Protein AF-A0A7S2ENT1-F1 (afdb_monomer_lite)

Secondary structure (DSSP, 8-state):
-TTGGGT-HHHHHHHHHHHHHHHHHTT--HHHHHHHHHHHHHHHHHTT-HHHHHHHHHHHHHHHHHH-GGGTTHHHHS-HHHHHHHHHHHHHTT-HHHHHHHHHHHHHHHHHTT-HHHHHHHHHHHHHHHHHHHHHHHHHHHHTT-

pLDDT: mean 79.35, std 13.38, range [43.56, 96.44]

InterPro domains:
  IPR053159 Hybrid Signal Transduction Histidine Kinase [PTHR43642] (2-137)

Structure (mmCIF, N/CA/C/O backbone):
data_AF-A0A7S2ENT1-F1
#
_entry.id   AF-A0A7S2ENT1-F1
#
loop_
_atom_site.group_PDB
_atom_site.id
_atom_site.type_symbol
_atom_site.label_atom_id
_atom_site.label_alt_id
_atom_site.label_comp_id
_atom_site.label_asym_id
_atom_site.label_entity_id
_atom_site.label_seq_id
_atom_site.pdbx_PDB_ins_code
_atom_site.Cartn_x
_atom_site.Cartn_y
_atom_site.Cartn_z
_atom_site.occupancy
_atom_site.B_iso_or_equiv
_atom_site.auth_seq_id
_atom_site.auth_comp_id
_atom_site.auth_asym_id
_atom_site.auth_atom_id
_atom_site.pdbx_PDB_model_num
ATOM 1 N N . LYS A 1 1 ? -9.213 -1.258 -19.140 1.00 46.78 1 LYS A N 1
ATOM 2 C CA . LYS A 1 1 ? -8.840 -1.940 -20.409 1.00 46.78 1 LYS A CA 1
ATOM 3 C C . LYS A 1 1 ? -7.775 -1.191 -21.223 1.00 46.78 1 LYS A C 1
ATOM 5 O O . LYS A 1 1 ? -7.104 -1.841 -22.011 1.00 46.78 1 LYS A O 1
ATOM 10 N N . VAL A 1 2 ? -7.558 0.114 -21.016 1.00 43.56 2 VAL A N 1
ATOM 11 C CA . VAL A 1 2 ? -6.476 0.878 -21.668 1.00 43.56 2 VAL A CA 1
ATOM 12 C C . VAL A 1 2 ? -5.124 0.436 -21.074 1.00 43.56 2 VAL A C 1
ATOM 14 O O . VAL A 1 2 ? -4.887 0.667 -19.895 1.00 43.56 2 VAL A O 1
ATOM 17 N N . GLY A 1 3 ? -4.307 -0.305 -21.831 1.00 51.12 3 GLY A N 1
ATOM 18 C CA . GLY A 1 3 ? -2.983 -0.814 -21.418 1.00 51.12 3 GLY A CA 1
ATOM 19 C C . GLY A 1 3 ? -2.762 -2.314 -21.673 1.00 51.12 3 GLY A C 1
ATOM 20 O O . GLY A 1 3 ? -1.714 -2.708 -22.173 1.00 51.12 3 GLY A O 1
ATOM 21 N N . MET A 1 4 ? -3.781 -3.155 -21.450 1.00 53.91 4 MET A N 1
ATOM 22 C CA . MET A 1 4 ? -3.702 -4.598 -21.760 1.00 53.91 4 MET A CA 1
ATOM 23 C C . MET A 1 4 ? -3.703 -4.884 -23.267 1.00 53.91 4 MET A C 1
ATOM 25 O O . MET A 1 4 ? -3.127 -5.865 -23.717 1.00 53.91 4 MET A O 1
ATOM 29 N N . GLN A 1 5 ? -4.347 -4.022 -24.055 1.00 55.47 5 GLN A N 1
ATOM 30 C CA . GLN A 1 5 ? -4.505 -4.200 -25.502 1.00 55.47 5 GLN A CA 1
ATOM 31 C C . GLN A 1 5 ? -3.252 -3.813 -26.307 1.00 55.47 5 GLN A C 1
ATOM 33 O O . GLN A 1 5 ? -3.167 -4.143 -27.483 1.00 55.47 5 GLN A O 1
ATOM 38 N N . THR A 1 6 ? -2.283 -3.132 -25.687 1.00 59.12 6 THR A N 1
ATOM 39 C CA . THR A 1 6 ? -1.059 -2.632 -26.341 1.00 59.12 6 THR A CA 1
ATOM 40 C C . THR A 1 6 ? 0.212 -3.327 -25.841 1.00 59.12 6 THR A C 1
ATOM 42 O O . THR A 1 6 ? 1.307 -2.847 -26.104 1.00 59.12 6 THR A O 1
ATOM 45 N N . GLY A 1 7 ? 0.086 -4.420 -25.074 1.00 64.94 7 GLY A N 1
ATOM 46 C CA . GLY A 1 7 ? 1.224 -5.138 -24.479 1.00 64.94 7 GLY A CA 1
ATOM 47 C C . GLY A 1 7 ? 1.871 -4.446 -23.269 1.00 64.94 7 GLY A C 1
ATOM 48 O O . GLY A 1 7 ? 2.803 -4.987 -22.687 1.00 64.94 7 GLY A O 1
ATOM 49 N N . GLY A 1 8 ? 1.362 -3.285 -22.840 1.00 82.25 8 GLY A N 1
ATOM 50 C CA . GLY A 1 8 ? 1.872 -2.514 -21.698 1.00 82.25 8 GLY A CA 1
ATOM 51 C C . GLY A 1 8 ? 1.314 -2.986 -20.355 1.00 82.25 8 GLY A C 1
ATOM 52 O O . GLY A 1 8 ? 0.780 -2.177 -19.593 1.00 82.25 8 GLY A O 1
ATOM 53 N N . ILE A 1 9 ? 1.378 -4.292 -20.088 1.00 84.75 9 ILE A N 1
ATOM 54 C CA . ILE A 1 9 ? 0.766 -4.918 -18.906 1.00 84.75 9 ILE A CA 1
ATOM 55 C C . ILE A 1 9 ? 1.358 -4.354 -17.605 1.00 84.75 9 ILE A C 1
ATOM 57 O O . ILE A 1 9 ? 0.601 -4.070 -16.677 1.00 84.75 9 ILE A O 1
ATOM 61 N N . ASP A 1 10 ? 2.667 -4.104 -17.567 1.00 83.06 10 ASP A N 1
ATOM 62 C CA . ASP A 1 10 ? 3.365 -3.580 -16.386 1.00 83.06 10 ASP A CA 1
ATOM 63 C C . ASP A 1 10 ? 2.824 -2.199 -15.977 1.00 83.06 10 ASP A C 1
ATOM 65 O O . ASP A 1 10 ? 2.413 -1.975 -14.836 1.00 83.06 10 ASP A O 1
ATOM 69 N N . ILE A 1 11 ? 2.735 -1.281 -16.947 1.00 85.56 11 ILE A N 1
ATOM 70 C CA . ILE A 1 11 ? 2.190 0.069 -16.745 1.00 85.56 11 ILE A CA 1
ATOM 71 C C . ILE A 1 11 ? 0.703 -0.009 -16.388 1.00 85.56 11 ILE A C 1
ATOM 73 O O . ILE A 1 11 ? 0.228 0.721 -15.516 1.00 85.56 11 ILE A O 1
ATOM 77 N N . ALA A 1 12 ? -0.045 -0.912 -17.029 1.00 89.38 12 ALA A N 1
ATOM 78 C CA . ALA A 1 12 ? -1.455 -1.108 -16.726 1.00 89.38 12 ALA A CA 1
ATOM 79 C C . ALA A 1 12 ? -1.661 -1.541 -15.267 1.00 89.38 12 ALA A C 1
ATOM 81 O O . ALA A 1 12 ? -2.501 -0.957 -14.582 1.00 89.38 12 ALA A O 1
ATOM 82 N N . MET A 1 13 ? -0.888 -2.512 -14.770 1.00 91.25 13 MET A N 1
ATOM 83 C CA . MET A 1 13 ? -0.999 -2.972 -13.383 1.00 91.25 13 MET A CA 1
ATOM 84 C C . MET A 1 13 ? -0.516 -1.932 -12.373 1.00 91.25 13 MET A C 1
ATOM 86 O O . MET A 1 13 ? -1.110 -1.816 -11.299 1.00 91.25 13 MET A O 1
ATOM 90 N N . LEU A 1 14 ? 0.483 -1.116 -12.715 1.00 88.12 14 LEU A N 1
ATOM 91 C CA . LEU A 1 14 ? 0.867 0.017 -11.873 1.00 88.12 14 LEU A CA 1
ATOM 92 C C . LEU A 1 14 ? -0.265 1.052 -11.765 1.00 88.12 14 LEU A C 1
ATOM 94 O O . LEU A 1 14 ? -0.583 1.511 -10.669 1.00 88.12 14 LEU A O 1
ATOM 98 N N . ASN A 1 15 ? -0.933 1.369 -12.876 1.00 90.44 15 ASN A N 1
ATOM 99 C CA . ASN A 1 15 ? -2.090 2.268 -12.872 1.00 90.44 15 ASN A CA 1
ATOM 100 C C . ASN A 1 15 ? -3.267 1.699 -12.072 1.00 90.44 15 ASN A C 1
ATOM 102 O O . ASN A 1 15 ? -3.958 2.448 -11.383 1.00 90.44 15 ASN A O 1
ATOM 106 N N . VAL A 1 16 ? -3.481 0.380 -12.117 1.00 93.62 16 VAL A N 1
ATOM 107 C CA . VAL A 1 16 ? -4.468 -0.283 -11.254 1.00 93.62 16 VAL A CA 1
ATOM 108 C C . VAL A 1 16 ? -4.111 -0.102 -9.780 1.00 93.62 16 VAL A C 1
ATOM 110 O O . VAL A 1 16 ? -4.983 0.253 -8.989 1.00 93.62 16 VAL A O 1
ATOM 113 N N . TYR A 1 17 ? -2.845 -0.287 -9.399 1.00 92.00 17 TYR A N 1
ATOM 114 C CA . TYR A 1 17 ? -2.405 -0.007 -8.033 1.00 92.00 17 TYR A CA 1
ATOM 115 C C . TYR A 1 17 ? -2.699 1.448 -7.626 1.00 92.00 17 TYR A C 1
ATOM 117 O O . TYR A 1 17 ? -3.311 1.669 -6.582 1.00 92.00 17 TYR A O 1
ATOM 125 N N . LEU A 1 18 ? -2.338 2.431 -8.458 1.00 91.25 18 LEU A N 1
ATOM 126 C CA . LEU A 1 18 ? -2.593 3.851 -8.175 1.00 91.25 18 LEU A CA 1
ATOM 127 C C . LEU A 1 18 ? -4.089 4.146 -8.018 1.00 91.25 18 LEU A C 1
ATOM 129 O O . LEU A 1 18 ? -4.492 4.876 -7.114 1.00 91.25 18 LEU A O 1
ATOM 133 N N . TYR A 1 19 ? -4.925 3.542 -8.861 1.00 94.81 19 TYR A N 1
ATOM 134 C CA . TYR A 1 19 ? -6.377 3.631 -8.748 1.00 94.81 19 TYR A CA 1
ATOM 135 C C . TYR A 1 19 ? -6.891 3.092 -7.404 1.00 94.81 19 TYR A C 1
ATOM 137 O O . TYR A 1 19 ? -7.705 3.749 -6.751 1.00 94.81 19 TYR A O 1
ATOM 145 N N . LEU A 1 20 ? -6.406 1.928 -6.966 1.00 94.81 20 LEU A N 1
ATOM 146 C CA . LEU A 1 20 ? -6.802 1.309 -5.697 1.00 94.81 20 LEU A CA 1
ATOM 147 C C . LEU A 1 20 ? -6.329 2.132 -4.491 1.00 94.81 20 LEU A C 1
ATOM 149 O O . LEU A 1 20 ? -7.105 2.367 -3.565 1.00 94.81 20 LEU A O 1
ATOM 153 N N . ALA A 1 21 ? -5.087 2.617 -4.534 1.00 92.50 21 ALA A N 1
ATOM 154 C CA . ALA A 1 21 ? -4.500 3.510 -3.540 1.00 92.50 21 ALA A CA 1
ATOM 155 C C . ALA A 1 21 ? -5.322 4.795 -3.375 1.00 92.50 21 ALA A C 1
ATOM 157 O O . ALA A 1 21 ? -5.732 5.127 -2.263 1.00 92.50 21 ALA A O 1
ATOM 158 N N . ASN A 1 22 ? -5.633 5.472 -4.482 1.00 93.19 22 ASN A N 1
ATOM 159 C CA . ASN A 1 22 ? -6.422 6.701 -4.464 1.00 93.19 22 ASN A CA 1
ATOM 160 C C . ASN A 1 22 ? -7.879 6.450 -4.060 1.00 93.19 22 ASN A C 1
ATOM 162 O O . ASN A 1 22 ? -8.483 7.265 -3.368 1.00 93.19 22 ASN A O 1
ATOM 166 N N . SER A 1 23 ? -8.458 5.314 -4.454 1.00 95.50 23 SER A N 1
ATOM 167 C CA . SER A 1 23 ? -9.811 4.929 -4.032 1.00 95.50 23 SER A CA 1
ATOM 168 C C . SER A 1 23 ? -9.895 4.733 -2.519 1.00 95.50 23 SER A C 1
ATOM 170 O O . SER A 1 23 ? -10.882 5.122 -1.900 1.00 95.50 23 SER A O 1
ATOM 172 N N . PHE A 1 24 ? -8.854 4.156 -1.917 1.00 94.50 24 PHE A N 1
ATOM 173 C CA . PHE A 1 24 ? -8.772 4.008 -0.471 1.00 94.50 24 PHE A CA 1
ATOM 174 C C . PHE A 1 24 ? -8.652 5.368 0.231 1.00 94.50 24 PHE A C 1
ATOM 176 O O . PHE A 1 24 ? -9.461 5.680 1.101 1.00 94.50 24 PHE A O 1
ATOM 183 N N . THR A 1 25 ? -7.691 6.205 -0.172 1.00 91.44 25 THR A N 1
ATOM 184 C CA . THR A 1 25 ? -7.428 7.494 0.495 1.00 91.44 25 THR A CA 1
ATOM 185 C C . THR A 1 25 ? -8.517 8.543 0.266 1.00 91.44 25 THR A C 1
ATOM 187 O O 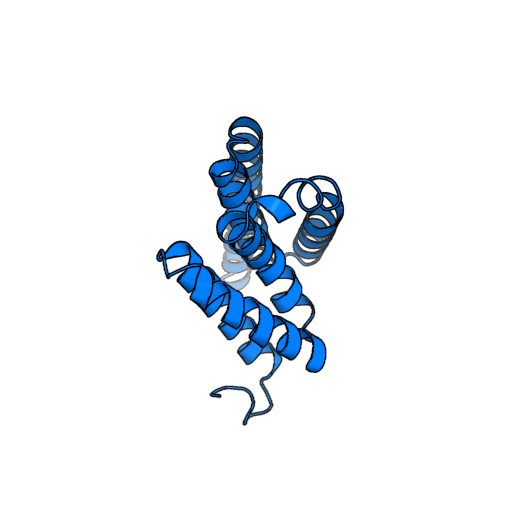. THR A 1 25 ? -8.686 9.428 1.097 1.00 91.44 25 THR A O 1
ATOM 190 N N . SER A 1 26 ? -9.299 8.432 -0.811 1.00 93.88 26 SER A N 1
ATOM 191 C CA . SER A 1 26 ? -10.475 9.284 -1.064 1.00 93.88 26 SER A CA 1
ATOM 192 C C . SER A 1 26 ? -11.737 8.865 -0.297 1.00 93.88 26 SER A C 1
ATOM 194 O O . SER A 1 26 ? -12.767 9.524 -0.419 1.00 93.88 26 SER A O 1
ATOM 196 N N . GLY A 1 27 ? -11.682 7.794 0.505 1.00 92.12 27 GLY A N 1
ATOM 197 C CA . GLY A 1 27 ? -12.797 7.382 1.361 1.00 92.12 27 GLY A CA 1
ATOM 198 C C . GLY A 1 27 ? -13.900 6.609 0.634 1.00 92.12 27 GLY A C 1
ATOM 199 O O . GLY A 1 27 ? -15.065 6.657 1.036 1.00 92.12 27 GLY A O 1
ATOM 200 N N . ARG A 1 28 ? -13.569 5.883 -0.442 1.00 95.69 28 ARG A N 1
ATOM 201 C CA . ARG A 1 28 ? -14.545 5.023 -1.122 1.00 95.69 28 ARG A CA 1
ATOM 202 C C . ARG A 1 28 ? -15.073 3.929 -0.185 1.00 95.69 28 ARG A C 1
ATOM 204 O O . ARG A 1 28 ? -14.386 3.457 0.72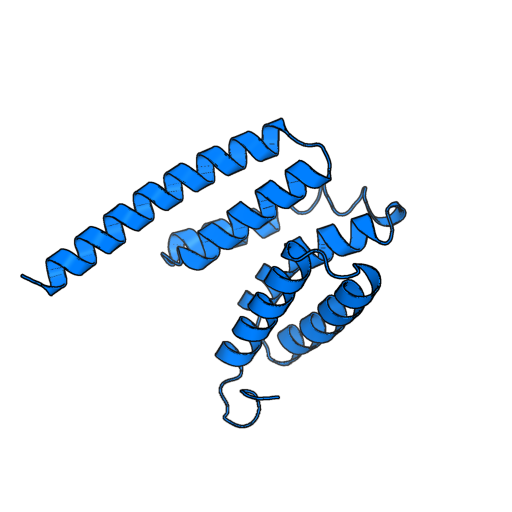0 1.00 95.69 28 ARG A O 1
ATOM 211 N N . ARG A 1 29 ? -16.300 3.467 -0.446 1.00 96.44 29 ARG A N 1
ATOM 212 C CA . ARG A 1 29 ? -16.943 2.363 0.282 1.00 96.44 29 ARG A CA 1
ATOM 213 C C . ARG A 1 29 ? -16.057 1.114 0.313 1.00 96.44 29 ARG A C 1
ATOM 215 O O . ARG A 1 29 ? -15.814 0.480 -0.714 1.00 96.44 29 ARG A O 1
ATOM 222 N N . LEU A 1 30 ? -15.645 0.720 1.518 1.00 94.69 30 LEU A N 1
ATOM 223 C CA . LEU A 1 30 ? -14.670 -0.354 1.734 1.00 94.69 30 LEU A CA 1
ATOM 224 C C . LEU A 1 30 ? -15.138 -1.720 1.211 1.00 94.69 30 LEU A C 1
ATOM 226 O O . LEU A 1 30 ? -14.331 -2.483 0.691 1.00 94.69 30 LEU A O 1
ATOM 230 N N . VAL A 1 31 ? -16.438 -2.023 1.286 1.00 94.69 31 VAL A N 1
ATOM 231 C CA . VAL A 1 31 ? -17.000 -3.298 0.796 1.00 94.69 31 VAL A CA 1
ATOM 232 C C . VAL A 1 31 ? -16.846 -3.445 -0.722 1.00 94.69 31 VAL A C 1
ATOM 234 O O . VAL A 1 31 ? -16.563 -4.536 -1.213 1.00 94.69 31 VAL A O 1
ATOM 237 N N . GLU A 1 32 ? -17.024 -2.358 -1.473 1.00 95.88 32 GLU A N 1
ATOM 238 C CA . GLU A 1 32 ? -16.835 -2.345 -2.928 1.00 95.88 32 GLU A CA 1
ATOM 239 C C . GLU A 1 32 ? -15.348 -2.414 -3.270 1.00 95.88 32 GLU A C 1
ATOM 241 O O . GLU A 1 32 ? -14.932 -3.242 -4.081 1.00 95.88 32 GLU A O 1
ATOM 246 N N . LEU A 1 33 ? -14.541 -1.604 -2.579 1.00 95.94 33 LEU A N 1
ATOM 247 C CA . LEU A 1 33 ? -13.096 -1.566 -2.763 1.00 95.94 33 LEU A CA 1
ATOM 248 C C . LEU A 1 33 ? -12.440 -2.926 -2.477 1.00 95.94 33 LEU A C 1
ATOM 250 O O . LEU A 1 33 ? -11.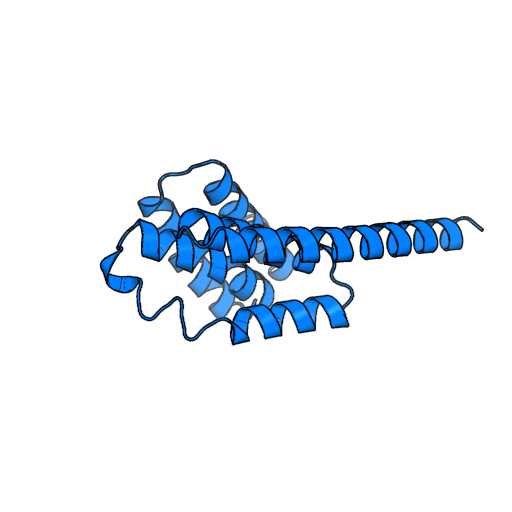540 -3.331 -3.207 1.00 95.94 33 LEU A O 1
ATOM 254 N N . ARG A 1 34 ? -12.921 -3.674 -1.475 1.00 94.19 34 ARG A N 1
ATOM 255 C CA . ARG A 1 34 ? -12.458 -5.039 -1.180 1.00 94.19 34 ARG A CA 1
ATOM 256 C C . ARG A 1 34 ? -12.617 -5.969 -2.384 1.00 94.19 34 ARG A C 1
ATOM 258 O O . ARG A 1 34 ? -11.669 -6.651 -2.756 1.00 94.19 34 ARG A O 1
ATOM 265 N N . LYS A 1 35 ? -13.794 -5.965 -3.021 1.00 94.75 35 LYS A N 1
ATOM 266 C CA . LYS A 1 35 ? -14.068 -6.814 -4.194 1.00 94.75 35 LYS A CA 1
ATOM 267 C C . LYS A 1 35 ? -13.117 -6.499 -5.347 1.00 94.75 35 LYS A C 1
ATOM 269 O O . LYS A 1 35 ? -12.640 -7.407 -6.024 1.00 94.75 35 LYS A O 1
ATOM 274 N N . GLU A 1 36 ? -12.829 -5.220 -5.562 1.00 96.00 36 GLU A N 1
ATOM 275 C CA . GLU A 1 36 ? -11.892 -4.791 -6.599 1.00 96.00 36 GLU A CA 1
ATOM 276 C C . GLU A 1 36 ? -10.446 -5.145 -6.260 1.00 96.00 36 GLU A C 1
ATOM 278 O O . GLU A 1 36 ? -9.741 -5.657 -7.127 1.00 96.00 36 GLU A O 1
ATOM 283 N N . LEU A 1 37 ? -10.020 -4.947 -5.009 1.00 94.25 37 LEU A N 1
ATOM 284 C CA . LEU A 1 37 ? -8.705 -5.371 -4.525 1.00 94.25 37 LEU A CA 1
ATOM 285 C C . LEU A 1 37 ? -8.488 -6.865 -4.759 1.00 94.25 37 LEU A C 1
ATOM 287 O O . LEU A 1 37 ? -7.412 -7.247 -5.216 1.00 94.25 37 LEU A O 1
ATOM 291 N N . ASP A 1 38 ? -9.486 -7.701 -4.478 1.00 93.06 38 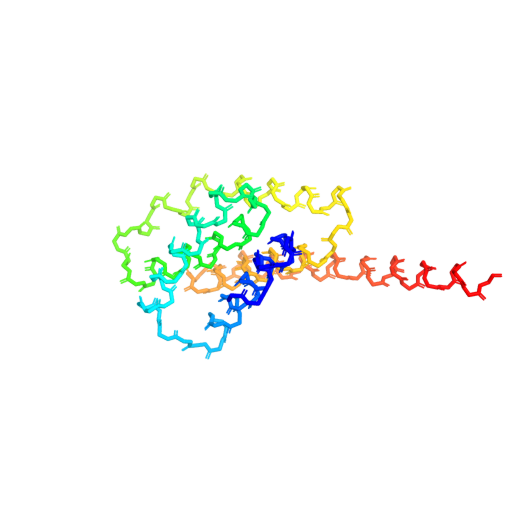ASP A N 1
ATOM 292 C CA . ASP A 1 38 ? -9.408 -9.148 -4.688 1.00 93.06 38 ASP A CA 1
ATOM 293 C C . ASP A 1 38 ? -9.358 -9.502 -6.182 1.00 93.06 38 ASP A C 1
ATOM 295 O O . ASP A 1 38 ? -8.525 -10.303 -6.609 1.00 93.06 38 ASP A O 1
ATOM 299 N N . SER A 1 39 ? -10.215 -8.875 -6.993 1.00 94.94 39 SER A N 1
ATOM 300 C CA . SER A 1 39 ? -10.269 -9.092 -8.444 1.00 94.94 39 SER A CA 1
ATOM 301 C C . SER A 1 39 ? -8.968 -8.688 -9.142 1.00 94.94 39 SER A C 1
ATOM 303 O O . SER A 1 39 ? -8.396 -9.470 -9.902 1.00 94.94 39 SER A O 1
ATOM 305 N N . PHE A 1 40 ? -8.472 -7.478 -8.881 1.00 95.44 40 PHE A N 1
ATOM 306 C CA . PHE A 1 40 ? -7.228 -6.997 -9.476 1.00 95.44 40 PHE A CA 1
ATOM 307 C C . PHE A 1 40 ? -6.002 -7.713 -8.917 1.00 95.44 40 PHE A C 1
ATOM 309 O O . PHE A 1 40 ? -5.057 -7.945 -9.661 1.00 95.44 40 PHE A O 1
ATOM 316 N N . GLY A 1 41 ? -6.032 -8.138 -7.652 1.00 92.38 41 GLY A N 1
ATOM 317 C CA . GLY A 1 41 ? -4.995 -8.993 -7.079 1.00 92.38 41 GLY A CA 1
ATOM 318 C C . GLY A 1 41 ? -4.783 -10.280 -7.855 1.00 92.38 41 GLY A C 1
ATOM 319 O O . GLY A 1 41 ? -3.651 -10.618 -8.190 1.00 92.38 41 GLY A O 1
ATOM 320 N N . LYS A 1 42 ? -5.880 -10.977 -8.171 1.00 92.75 42 LYS A N 1
ATOM 321 C CA . LYS A 1 42 ? -5.837 -12.196 -8.987 1.00 92.75 42 LYS A CA 1
ATOM 322 C C . LYS A 1 42 ? -5.239 -11.920 -10.363 1.00 92.75 42 LYS A C 1
ATOM 324 O O . LYS A 1 42 ? -4.295 -12.599 -10.744 1.00 92.75 42 LYS A O 1
ATOM 329 N N . GLN A 1 43 ? -5.695 -10.863 -11.037 1.00 92.56 43 GLN A N 1
ATOM 330 C CA . GLN A 1 43 ? -5.152 -10.465 -12.341 1.00 92.56 43 GLN A CA 1
ATOM 331 C C . GLN A 1 43 ? -3.653 -10.147 -12.274 1.00 92.56 43 GLN A C 1
ATOM 333 O O . GLN A 1 43 ? -2.893 -10.580 -13.133 1.00 92.56 43 GLN A O 1
ATOM 338 N N . MET A 1 44 ? -3.195 -9.421 -11.250 1.00 93.25 44 MET A N 1
ATOM 339 C CA . MET A 1 44 ? -1.770 -9.118 -11.100 1.00 93.25 44 MET A CA 1
ATOM 340 C C . MET A 1 44 ? -0.935 -10.392 -10.930 1.00 93.25 44 MET A C 1
ATOM 342 O O . MET A 1 44 ? 0.146 -10.476 -11.500 1.00 93.25 44 MET A O 1
ATOM 346 N N . VAL A 1 45 ? -1.428 -11.397 -10.199 1.00 91.25 45 VAL A N 1
ATOM 347 C CA . VAL A 1 45 ? -0.755 -12.703 -10.090 1.00 91.25 45 VAL A CA 1
ATOM 348 C C . VAL A 1 45 ? -0.774 -13.452 -11.425 1.00 91.25 45 VAL A C 1
ATOM 350 O O . VAL A 1 45 ? 0.271 -13.925 -11.863 1.00 91.25 45 VAL A O 1
ATOM 353 N N . GLU A 1 46 ? -1.925 -13.515 -12.099 1.00 93.06 46 GLU A N 1
ATOM 354 C CA . GLU A 1 46 ? -2.090 -14.173 -13.406 1.00 93.06 46 GLU A CA 1
ATOM 355 C C . GLU A 1 46 ? -1.151 -13.596 -14.476 1.00 93.06 46 GLU A C 1
ATOM 357 O O . GLU A 1 46 ? -0.608 -14.336 -15.292 1.00 93.06 46 GLU A O 1
ATOM 362 N N . TYR A 1 47 ? -0.906 -12.284 -14.443 1.00 91.25 47 TYR A N 1
ATOM 363 C CA . TYR A 1 47 ? 0.002 -11.598 -15.363 1.00 91.25 47 TYR A CA 1
ATOM 364 C C . TYR A 1 47 ? 1.459 -11.516 -14.876 1.00 91.25 47 TYR A C 1
ATOM 366 O O . TYR A 1 47 ? 2.264 -10.810 -15.488 1.00 91.25 47 TYR A O 1
ATOM 374 N N . ASN A 1 48 ? 1.815 -12.210 -13.789 1.00 90.44 48 ASN A N 1
ATOM 375 C CA . ASN A 1 48 ? 3.150 -12.194 -13.178 1.00 90.44 48 ASN A CA 1
ATOM 376 C C . ASN A 1 48 ? 3.632 -10.791 -12.728 1.00 90.44 48 ASN A C 1
ATOM 378 O O . ASN A 1 48 ? 4.823 -10.487 -12.690 1.00 90.44 48 ASN A O 1
ATOM 382 N N . GLN A 1 49 ? 2.699 -9.917 -12.355 1.00 89.62 49 GLN A N 1
ATOM 383 C CA . GLN A 1 49 ? 2.932 -8.534 -11.933 1.00 89.62 49 GLN A CA 1
ATOM 384 C C . GLN A 1 49 ? 3.060 -8.442 -10.410 1.00 89.62 49 GLN A C 1
ATOM 386 O O . GLN A 1 49 ? 2.212 -7.900 -9.696 1.00 89.62 49 GLN A O 1
ATOM 391 N N . MET A 1 50 ? 4.155 -9.002 -9.894 1.00 85.50 50 MET A N 1
ATOM 392 C CA . MET A 1 50 ? 4.344 -9.199 -8.453 1.00 85.50 50 MET A CA 1
ATOM 393 C C . MET A 1 50 ? 4.568 -7.904 -7.673 1.00 85.50 50 MET A C 1
ATOM 395 O O . MET A 1 50 ? 4.128 -7.799 -6.531 1.00 85.50 50 MET A O 1
ATOM 399 N N . ILE A 1 51 ? 5.222 -6.914 -8.276 1.00 83.00 51 ILE A N 1
ATOM 400 C CA . ILE A 1 51 ? 5.477 -5.613 -7.651 1.00 83.00 51 ILE A CA 1
ATOM 401 C C . ILE A 1 51 ? 4.169 -4.871 -7.321 1.00 83.00 51 ILE A C 1
ATOM 403 O O . ILE A 1 51 ? 3.928 -4.612 -6.138 1.00 83.00 51 ILE A O 1
ATOM 407 N N . PRO A 1 52 ? 3.295 -4.545 -8.297 1.00 87.31 52 PRO A N 1
ATOM 408 C CA . PRO A 1 52 ? 2.049 -3.846 -7.994 1.00 87.31 52 PRO A CA 1
ATOM 409 C C . PRO A 1 52 ? 1.139 -4.688 -7.093 1.00 87.31 52 PRO A C 1
ATOM 411 O O . PRO A 1 52 ? 0.517 -4.134 -6.189 1.00 87.31 52 PRO A O 1
ATOM 414 N N . ASN A 1 53 ? 1.135 -6.022 -7.236 1.00 88.00 53 ASN A N 1
ATOM 415 C CA . ASN A 1 53 ? 0.392 -6.893 -6.322 1.00 88.00 53 ASN A CA 1
ATOM 416 C C . ASN A 1 53 ? 0.849 -6.703 -4.872 1.00 88.00 53 ASN A C 1
ATOM 418 O O . ASN A 1 53 ? 0.028 -6.445 -3.993 1.00 88.00 53 ASN A O 1
ATOM 422 N N . LYS A 1 54 ? 2.162 -6.759 -4.630 1.00 83.06 54 LYS A N 1
ATOM 423 C CA . LYS A 1 54 ? 2.751 -6.563 -3.305 1.00 83.06 54 LYS A CA 1
ATOM 424 C C . LYS A 1 54 ? 2.415 -5.189 -2.712 1.00 83.06 54 LYS A C 1
ATOM 426 O O . LYS A 1 54 ? 2.063 -5.115 -1.539 1.00 83.06 54 LYS A O 1
ATOM 431 N N . LEU A 1 55 ? 2.440 -4.124 -3.517 1.00 84.25 55 LEU A N 1
ATOM 432 C CA . LEU A 1 55 ? 2.058 -2.780 -3.066 1.00 84.25 55 LEU A CA 1
ATOM 433 C C . LEU A 1 55 ? 0.579 -2.695 -2.642 1.00 84.25 55 LEU A C 1
ATOM 435 O O . LEU A 1 55 ? 0.253 -2.001 -1.680 1.00 84.25 55 LEU A O 1
ATOM 439 N N . THR A 1 56 ? -0.323 -3.434 -3.300 1.00 88.50 56 THR A N 1
ATOM 440 C CA . THR A 1 56 ? -1.747 -3.463 -2.908 1.00 88.50 56 THR A CA 1
ATOM 441 C C . THR A 1 56 ? -2.022 -4.214 -1.603 1.00 88.50 56 THR A C 1
ATOM 443 O O . THR A 1 56 ? -3.100 -4.038 -1.033 1.00 88.50 56 THR A O 1
ATOM 446 N N . LEU A 1 57 ? -1.088 -5.037 -1.104 1.00 83.44 57 LEU A N 1
ATOM 447 C CA . LEU A 1 57 ? -1.328 -5.900 0.061 1.00 83.44 57 LEU A CA 1
ATOM 448 C C . LEU A 1 57 ? -1.667 -5.107 1.323 1.00 83.44 57 LEU A C 1
ATOM 450 O O . LEU A 1 57 ? -2.581 -5.498 2.046 1.00 83.44 57 LEU A O 1
ATOM 454 N N . VAL A 1 58 ? -0.992 -3.976 1.552 1.00 80.56 58 VAL A N 1
ATOM 455 C CA . VAL A 1 58 ? -1.242 -3.119 2.725 1.00 80.56 58 VAL A CA 1
ATOM 456 C C . VAL A 1 58 ? -2.676 -2.595 2.702 1.00 80.56 58 VAL A C 1
ATOM 458 O O . VAL A 1 58 ? -3.414 -2.726 3.676 1.00 80.56 58 VAL A O 1
ATOM 461 N N . ILE A 1 59 ? -3.115 -2.092 1.545 1.00 89.31 59 ILE A N 1
ATOM 462 C CA . ILE A 1 59 ? -4.479 -1.591 1.353 1.00 89.31 59 ILE A CA 1
ATOM 463 C C . ILE A 1 59 ? -5.484 -2.737 1.515 1.00 89.31 59 ILE A C 1
ATOM 465 O O . ILE A 1 59 ? -6.470 -2.591 2.233 1.00 89.31 59 ILE A O 1
ATOM 469 N N . ARG A 1 60 ? -5.228 -3.903 0.900 1.00 88.12 60 ARG A N 1
ATOM 470 C CA . ARG A 1 60 ? -6.102 -5.081 1.015 1.00 88.12 60 ARG A CA 1
ATOM 471 C C . ARG A 1 60 ? -6.270 -5.526 2.461 1.00 88.12 60 ARG A C 1
ATOM 473 O O . ARG A 1 60 ? -7.393 -5.839 2.853 1.00 88.12 60 ARG A O 1
ATOM 480 N N . ARG A 1 61 ? -5.198 -5.524 3.250 1.00 82.25 61 ARG A N 1
ATOM 481 C CA . ARG A 1 61 ? -5.220 -5.893 4.669 1.00 82.25 61 ARG A CA 1
ATOM 482 C C . ARG A 1 61 ? -6.047 -4.910 5.487 1.00 82.25 61 ARG A C 1
ATOM 484 O O . ARG A 1 61 ? -6.987 -5.334 6.154 1.00 82.25 61 ARG A O 1
ATOM 491 N N . VAL A 1 62 ? -5.763 -3.612 5.370 1.00 86.50 62 VAL A N 1
ATOM 492 C CA . VAL A 1 62 ? -6.516 -2.566 6.079 1.00 86.50 62 VAL A CA 1
ATOM 493 C C . VAL A 1 62 ? -8.002 -2.650 5.732 1.00 86.50 62 VAL A C 1
ATOM 495 O O . VAL A 1 62 ? -8.844 -2.735 6.622 1.00 86.50 62 VAL A O 1
ATOM 498 N N . VAL A 1 63 ? -8.330 -2.713 4.440 1.00 91.31 63 VAL A N 1
ATOM 499 C CA . VAL A 1 63 ? -9.715 -2.826 3.966 1.00 91.31 63 VAL A CA 1
ATOM 500 C C . VAL A 1 63 ? -10.379 -4.104 4.483 1.00 91.31 63 VAL A C 1
ATOM 502 O O . VAL A 1 63 ? -11.521 -4.048 4.932 1.00 91.31 63 VAL A O 1
ATOM 505 N N . SER A 1 64 ? -9.692 -5.248 4.458 1.00 87.38 64 SER A N 1
ATOM 506 C CA . SER A 1 64 ? -10.256 -6.522 4.932 1.00 87.38 64 SER A CA 1
ATOM 507 C C . SER A 1 64 ? -10.557 -6.485 6.427 1.00 87.38 64 SER A C 1
ATOM 509 O O . SER A 1 64 ? -11.667 -6.834 6.820 1.00 87.38 64 SER A O 1
ATOM 511 N N . ASN A 1 65 ? -9.621 -5.982 7.232 1.00 84.38 65 ASN A N 1
ATOM 512 C CA . ASN A 1 65 ? -9.781 -5.850 8.680 1.00 84.38 65 ASN A CA 1
ATOM 513 C C . ASN A 1 65 ? -10.904 -4.872 9.052 1.00 84.38 65 ASN A C 1
ATOM 515 O O . ASN A 1 65 ? -11.658 -5.128 9.986 1.00 84.38 65 ASN A O 1
ATOM 519 N N . LEU A 1 66 ? -11.055 -3.768 8.314 1.00 87.38 66 LEU A N 1
ATOM 520 C CA . LEU A 1 66 ? -12.135 -2.805 8.547 1.00 87.38 66 LEU A CA 1
ATOM 521 C C . LEU A 1 66 ? -13.509 -3.332 8.104 1.00 87.38 66 LEU A C 1
ATOM 523 O O . LEU A 1 66 ? -14.519 -3.006 8.721 1.00 87.38 66 LEU A O 1
ATOM 527 N N . VAL A 1 67 ? -13.566 -4.140 7.040 1.00 90.31 67 VAL A N 1
ATOM 528 C CA . VAL A 1 67 ? -14.817 -4.749 6.554 1.00 90.31 67 VAL A CA 1
ATOM 529 C C . VAL A 1 67 ? -15.242 -5.936 7.422 1.00 90.31 67 VAL A C 1
ATOM 531 O O . VAL A 1 67 ? -16.437 -6.132 7.635 1.00 90.31 67 VAL A O 1
ATOM 534 N N . ASN A 1 68 ? -14.291 -6.737 7.907 1.00 83.75 68 ASN A N 1
ATOM 535 C CA . ASN A 1 68 ? -14.544 -7.884 8.774 1.00 83.75 68 ASN A CA 1
ATOM 536 C C . ASN A 1 68 ? -13.504 -7.964 9.910 1.00 83.75 68 ASN A C 1
ATOM 538 O O . ASN A 1 68 ? -12.494 -8.657 9.779 1.00 83.75 68 ASN A O 1
ATOM 542 N N . PRO A 1 69 ? -13.767 -7.322 11.060 1.00 73.31 69 PRO A N 1
ATOM 543 C CA . PRO A 1 69 ? -12.821 -7.273 12.178 1.00 73.31 69 PRO A CA 1
ATOM 544 C C . PRO A 1 69 ? -12.481 -8.635 12.796 1.00 73.31 69 PRO A C 1
ATOM 546 O O . PRO A 1 69 ? -11.487 -8.754 13.502 1.00 73.31 69 PRO A O 1
ATOM 549 N N . LYS A 1 70 ? -13.274 -9.687 12.546 1.00 65.38 70 LYS A N 1
ATOM 550 C CA . LYS A 1 70 ? -13.000 -11.032 13.083 1.00 65.38 70 LYS A CA 1
ATOM 551 C C . LYS A 1 70 ? -11.761 -11.694 12.465 1.00 65.38 70 LYS A C 1
ATOM 553 O O . LYS A 1 70 ? -11.226 -12.616 13.070 1.00 65.38 70 LYS A O 1
ATOM 558 N N . ASP A 1 71 ? -11.284 -11.192 11.326 1.00 58.59 71 ASP A N 1
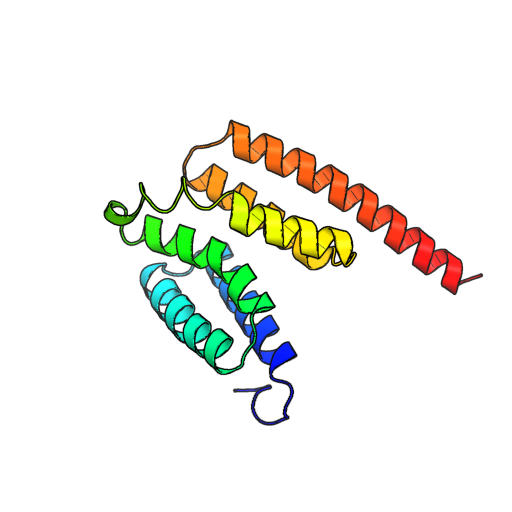ATOM 559 C CA . ASP A 1 71 ? -10.062 -11.662 10.661 1.00 58.59 71 ASP A CA 1
ATOM 560 C C . ASP A 1 71 ? -8.785 -10.966 11.217 1.00 58.59 71 ASP A C 1
ATOM 562 O O . ASP A 1 71 ? -7.675 -11.254 10.771 1.00 58.59 71 ASP A O 1
ATOM 566 N N . SER A 1 72 ? -8.910 -10.041 12.190 1.00 52.41 72 SER A N 1
ATOM 567 C CA . SER A 1 72 ? -7.887 -9.013 12.470 1.00 52.41 72 SER A CA 1
ATOM 568 C C . SER A 1 72 ? -6.663 -9.444 13.283 1.00 52.41 72 SER A C 1
ATOM 570 O O . SER A 1 72 ? -5.658 -8.738 13.251 1.00 52.41 72 SER A O 1
ATOM 572 N N . LEU A 1 73 ? -6.714 -10.541 14.044 1.00 49.56 73 LEU A N 1
ATOM 573 C CA . LEU A 1 73 ? -5.642 -10.878 14.997 1.00 49.56 73 LEU A CA 1
ATOM 574 C C . LEU A 1 73 ? -4.475 -11.651 14.368 1.00 49.56 73 LEU A C 1
ATOM 576 O O . LEU A 1 73 ? -3.345 -11.477 14.806 1.00 49.56 73 LEU A O 1
ATOM 580 N N . SER A 1 74 ? -4.708 -12.449 13.321 1.00 47.34 74 SER A N 1
ATOM 581 C CA . SER A 1 74 ? -3.648 -13.237 12.669 1.00 47.34 74 SER A CA 1
ATOM 582 C C . SER A 1 74 ? -2.897 -12.474 11.571 1.00 47.34 74 SER A C 1
ATOM 584 O O . SER A 1 74 ? -1.778 -12.829 11.225 1.00 47.34 74 SER A O 1
ATOM 586 N N . LEU A 1 75 ? -3.497 -11.424 10.996 1.00 49.50 75 LEU A N 1
ATOM 587 C CA . LEU A 1 75 ? -2.927 -10.685 9.858 1.00 49.50 75 LEU A CA 1
ATOM 588 C C . LEU A 1 75 ? -1.895 -9.618 10.255 1.00 49.50 75 LEU A C 1
ATOM 590 O O . LEU A 1 75 ? -1.150 -9.152 9.395 1.00 49.50 75 LEU A O 1
ATOM 594 N N . ILE A 1 76 ? -1.869 -9.209 11.526 1.00 51.34 76 ILE A N 1
ATOM 595 C CA . ILE A 1 76 ? -1.027 -8.105 12.010 1.00 51.34 76 ILE A CA 1
ATOM 596 C C . ILE A 1 76 ? 0.353 -8.598 12.480 1.00 51.34 76 ILE A C 1
ATOM 598 O O . ILE A 1 76 ? 1.327 -7.875 12.315 1.00 51.34 76 ILE A O 1
ATOM 602 N N . THR A 1 77 ? 0.458 -9.810 13.038 1.00 47.16 77 THR A N 1
ATOM 603 C CA . THR A 1 77 ? 1.678 -10.301 13.712 1.00 47.16 77 THR A CA 1
ATOM 604 C C . THR A 1 77 ? 2.664 -11.046 12.811 1.00 47.16 77 THR A C 1
ATOM 606 O O . THR A 1 77 ? 3.861 -11.004 13.069 1.00 47.16 77 THR A O 1
ATOM 609 N N . ASP A 1 78 ? 2.206 -11.696 11.739 1.00 44.03 78 ASP A N 1
ATOM 610 C CA . ASP A 1 78 ? 3.070 -12.555 10.908 1.00 44.03 78 ASP A CA 1
ATOM 611 C C . ASP A 1 78 ? 3.768 -11.813 9.744 1.00 44.03 78 ASP A C 1
ATOM 613 O O . ASP A 1 78 ? 4.509 -12.421 8.970 1.00 44.03 78 ASP A O 1
ATOM 617 N N . GLN A 1 79 ? 3.531 -10.504 9.571 1.00 53.41 79 GLN A N 1
ATOM 618 C CA . GLN A 1 79 ? 3.774 -9.810 8.293 1.00 53.41 79 GLN A CA 1
ATOM 619 C C . GLN A 1 79 ? 4.734 -8.616 8.304 1.00 53.41 79 GLN A C 1
ATOM 621 O O . GLN A 1 79 ? 4.983 -8.080 7.219 1.00 53.41 79 GLN A O 1
ATOM 626 N N . ASP A 1 80 ? 5.343 -8.256 9.437 1.00 55.25 80 ASP A N 1
ATOM 627 C CA . ASP A 1 80 ? 6.419 -7.247 9.455 1.00 55.25 80 ASP A CA 1
ATOM 628 C C . ASP A 1 80 ? 7.527 -7.609 8.442 1.00 55.25 80 ASP A C 1
ATOM 630 O O . ASP A 1 80 ? 7.959 -6.764 7.660 1.00 55.25 80 ASP A O 1
ATOM 634 N N . LYS A 1 81 ? 7.833 -8.907 8.283 1.00 57.94 81 LYS A N 1
ATOM 635 C CA . LYS A 1 81 ? 8.822 -9.405 7.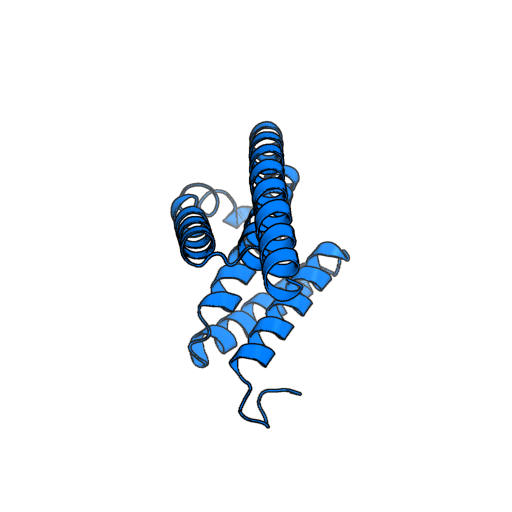308 1.00 57.94 81 LYS A CA 1
ATOM 636 C C . LYS A 1 81 ? 8.503 -9.081 5.842 1.00 57.94 81 LYS A C 1
ATOM 638 O O . LYS A 1 81 ? 9.396 -8.739 5.080 1.00 57.94 81 LYS A O 1
ATOM 643 N N . GLY A 1 82 ? 7.242 -9.173 5.411 1.00 63.44 82 GLY A N 1
ATOM 644 C CA . GLY A 1 82 ? 6.888 -8.991 3.994 1.00 63.44 82 GLY A CA 1
ATOM 645 C C . GLY A 1 82 ? 6.961 -7.532 3.528 1.00 63.44 82 GLY A C 1
ATOM 646 O O . GLY A 1 82 ? 7.311 -7.259 2.377 1.00 63.44 82 GLY A O 1
ATOM 647 N N . GLN A 1 83 ? 6.635 -6.591 4.419 1.00 65.56 83 GLN A N 1
ATOM 648 C CA . GLN A 1 83 ? 6.817 -5.157 4.175 1.00 65.56 83 GLN A CA 1
ATOM 649 C C . GLN A 1 83 ? 8.282 -4.741 4.314 1.00 65.56 83 GLN A C 1
ATOM 651 O O . GLN A 1 83 ? 8.737 -3.915 3.523 1.00 65.56 83 GLN A O 1
ATOM 656 N N . GLU A 1 84 ? 9.022 -5.326 5.258 1.00 69.94 84 GLU A N 1
ATOM 657 C CA . GLU A 1 84 ? 10.467 -5.123 5.396 1.00 69.94 84 GLU A CA 1
ATOM 658 C C . GLU A 1 84 ? 11.226 -5.580 4.146 1.00 69.94 84 GLU A C 1
ATOM 660 O O . GLU A 1 84 ? 11.999 -4.797 3.599 1.00 69.94 84 GLU A O 1
ATOM 665 N N . ASP A 1 85 ? 10.924 -6.768 3.611 1.00 73.50 85 ASP A N 1
ATOM 666 C CA . ASP A 1 85 ? 11.535 -7.286 2.379 1.00 73.50 85 ASP A CA 1
ATOM 667 C C . ASP A 1 85 ? 11.280 -6.364 1.176 1.00 73.50 85 ASP A C 1
ATOM 669 O O . ASP A 1 85 ? 12.149 -6.151 0.326 1.00 73.50 85 ASP A O 1
ATOM 673 N N . LEU A 1 86 ? 10.062 -5.823 1.078 1.00 74.50 86 LEU A N 1
ATOM 674 C CA . LEU A 1 86 ? 9.670 -4.880 0.031 1.00 74.50 86 LEU A CA 1
ATOM 675 C C . LEU A 1 86 ? 10.387 -3.543 0.164 1.00 74.50 86 LEU A C 1
ATOM 677 O O . LEU A 1 86 ? 10.832 -2.983 -0.839 1.00 74.50 86 LEU A O 1
ATOM 681 N N . LEU A 1 87 ? 10.491 -3.037 1.390 1.00 76.19 87 LEU A N 1
ATOM 682 C CA . LEU A 1 87 ? 11.202 -1.807 1.685 1.00 76.19 87 LEU A CA 1
ATOM 683 C C . LEU A 1 87 ? 12.696 -1.971 1.391 1.00 76.19 87 LEU A C 1
ATOM 685 O O . LEU A 1 87 ? 13.284 -1.107 0.746 1.00 76.19 87 LEU A O 1
ATOM 689 N N . GLU A 1 88 ? 13.299 -3.092 1.782 1.00 79.06 88 GLU A N 1
ATOM 690 C CA . GLU A 1 88 ? 14.701 -3.396 1.501 1.00 79.06 88 GLU A CA 1
ATOM 691 C C . GLU A 1 88 ? 14.962 -3.500 -0.010 1.00 79.06 88 GLU A C 1
ATOM 693 O O . GLU A 1 88 ? 15.922 -2.917 -0.515 1.00 79.06 88 GLU A O 1
ATOM 698 N N . GLN A 1 89 ? 14.085 -4.175 -0.762 1.00 80.44 89 GLN A N 1
ATOM 699 C CA . GLN A 1 89 ? 14.157 -4.232 -2.229 1.00 80.44 89 GLN A CA 1
ATOM 700 C C . GLN A 1 89 ? 14.029 -2.843 -2.867 1.00 80.44 89 GLN A C 1
ATOM 702 O O . GLN A 1 89 ? 14.774 -2.514 -3.795 1.00 80.44 89 GLN A O 1
ATOM 707 N N . ALA A 1 90 ? 13.110 -2.012 -2.373 1.00 78.88 90 ALA A N 1
ATOM 708 C CA . ALA A 1 90 ? 12.925 -0.650 -2.862 1.00 78.88 90 ALA A CA 1
ATOM 709 C C . ALA A 1 90 ? 14.151 0.235 -2.565 1.00 78.88 90 ALA A C 1
ATOM 711 O O . ALA A 1 90 ? 14.578 0.989 -3.437 1.00 78.88 90 ALA A O 1
ATOM 712 N N . ILE A 1 91 ? 14.769 0.084 -1.387 1.00 79.12 91 ILE A N 1
ATOM 713 C CA . ILE A 1 91 ? 16.018 0.766 -1.016 1.00 79.12 91 ILE A CA 1
ATOM 714 C C . ILE A 1 91 ? 17.173 0.314 -1.917 1.00 79.12 91 ILE A C 1
ATOM 716 O O . ILE A 1 91 ? 17.848 1.157 -2.497 1.00 79.12 91 ILE A O 1
ATOM 720 N N . LYS A 1 92 ? 17.379 -0.998 -2.098 1.00 81.31 92 LYS A N 1
ATOM 721 C CA . LYS A 1 92 ? 18.457 -1.538 -2.953 1.00 81.31 92 LYS A CA 1
ATOM 722 C C . LYS A 1 92 ? 18.343 -1.100 -4.413 1.00 81.31 92 LYS A C 1
ATOM 724 O O . LYS A 1 92 ? 19.354 -0.953 -5.089 1.00 81.31 92 LYS A O 1
ATOM 729 N N . SER A 1 93 ? 17.118 -0.920 -4.901 1.00 80.31 93 SER A N 1
ATOM 730 C CA . SER A 1 93 ? 16.841 -0.502 -6.278 1.00 80.31 93 SER A CA 1
ATOM 731 C C . SER A 1 93 ? 16.761 1.016 -6.463 1.00 80.31 93 SER A C 1
ATOM 733 O O . SER A 1 93 ? 16.489 1.461 -7.577 1.00 80.31 93 SER A O 1
ATOM 735 N N . ASN A 1 94 ? 16.977 1.812 -5.405 1.00 76.56 94 ASN A N 1
ATOM 736 C CA . ASN A 1 94 ? 16.765 3.264 -5.403 1.00 76.56 94 ASN A CA 1
ATOM 737 C C . ASN A 1 94 ? 15.377 3.660 -5.950 1.00 76.56 94 ASN A C 1
ATOM 739 O O . ASN A 1 94 ? 15.205 4.690 -6.604 1.00 76.56 94 ASN A O 1
ATOM 743 N N . ASN A 1 95 ? 14.358 2.828 -5.710 1.00 78.31 95 ASN A N 1
ATOM 744 C CA . ASN A 1 95 ? 12.993 3.098 -6.148 1.00 78.31 95 ASN A CA 1
ATOM 745 C C . ASN A 1 95 ? 12.260 3.907 -5.077 1.00 78.31 95 ASN A C 1
ATOM 747 O O . ASN A 1 95 ? 11.428 3.401 -4.319 1.00 78.31 95 ASN A O 1
ATOM 751 N N . TYR A 1 96 ? 12.593 5.191 -5.006 1.00 76.25 96 TYR A N 1
ATOM 752 C CA . TYR A 1 96 ? 12.103 6.061 -3.944 1.00 76.25 96 TYR A CA 1
ATOM 753 C C . TYR A 1 96 ? 10.590 6.269 -3.964 1.00 76.25 96 TYR A C 1
ATOM 755 O O . TYR A 1 96 ? 9.978 6.400 -2.908 1.00 76.25 96 TYR A O 1
ATOM 763 N N . THR A 1 97 ? 9.957 6.213 -5.139 1.00 76.44 97 THR A N 1
ATOM 764 C CA . THR A 1 97 ? 8.493 6.234 -5.249 1.00 76.44 97 THR A CA 1
ATOM 765 C C . THR A 1 97 ? 7.872 5.090 -4.449 1.00 76.44 97 THR A C 1
ATOM 767 O O . THR A 1 97 ? 6.926 5.306 -3.691 1.00 76.44 97 THR A O 1
ATOM 770 N N . PHE A 1 98 ? 8.420 3.878 -4.559 1.00 79.31 98 PHE A N 1
ATOM 771 C CA . PHE A 1 98 ? 7.917 2.735 -3.800 1.00 79.31 98 PHE A CA 1
ATOM 772 C C . PHE A 1 98 ? 8.199 2.854 -2.314 1.00 79.31 98 PHE A C 1
ATOM 774 O O . PHE A 1 98 ? 7.319 2.525 -1.521 1.00 79.31 98 PHE A O 1
ATOM 781 N N . ILE A 1 99 ? 9.369 3.370 -1.934 1.00 79.12 99 ILE A N 1
ATOM 782 C CA . ILE A 1 99 ? 9.676 3.610 -0.523 1.00 79.12 99 ILE A CA 1
ATOM 783 C C . ILE A 1 99 ? 8.638 4.564 0.084 1.00 79.12 99 ILE A C 1
ATOM 785 O O . ILE A 1 99 ? 8.027 4.236 1.102 1.00 79.12 99 ILE A O 1
ATOM 789 N N . CYS A 1 100 ? 8.352 5.687 -0.583 1.00 79.44 100 CYS A N 1
ATOM 790 C CA . CYS A 1 100 ? 7.338 6.640 -0.133 1.00 79.44 100 CYS A CA 1
ATOM 791 C C . CYS A 1 100 ? 5.964 5.983 0.032 1.00 79.44 100 CYS A C 1
ATOM 793 O O . CYS A 1 100 ? 5.299 6.198 1.047 1.00 79.44 100 CYS A O 1
ATOM 795 N N . HIS A 1 101 ? 5.535 5.157 -0.924 1.00 81.06 101 HIS A N 1
ATOM 796 C CA . HIS A 1 101 ? 4.250 4.464 -0.844 1.00 81.06 101 HIS A CA 1
ATOM 797 C C . HIS A 1 101 ? 4.189 3.445 0.301 1.00 81.06 101 HIS A C 1
ATOM 799 O O . HIS A 1 101 ? 3.229 3.471 1.071 1.00 81.06 101 HIS A O 1
ATOM 805 N N . ILE A 1 102 ? 5.206 2.590 0.446 1.00 80.69 102 ILE A N 1
ATOM 806 C CA . ILE A 1 102 ? 5.270 1.578 1.512 1.00 80.69 102 ILE A CA 1
ATOM 807 C C . ILE A 1 102 ? 5.213 2.259 2.882 1.00 80.69 102 ILE A C 1
ATOM 809 O O . ILE A 1 102 ? 4.386 1.891 3.718 1.00 80.69 102 ILE A O 1
ATOM 813 N N . CYS A 1 103 ? 6.029 3.296 3.087 1.00 80.19 103 CYS A N 1
ATOM 814 C CA . CYS A 1 103 ? 6.040 4.062 4.327 1.00 80.19 103 CYS A CA 1
ATOM 815 C C . CYS A 1 103 ? 4.702 4.765 4.585 1.00 80.19 103 CYS A C 1
ATOM 817 O O . CYS A 1 103 ? 4.180 4.695 5.693 1.00 80.19 103 CYS A O 1
ATOM 819 N N . THR A 1 104 ? 4.118 5.415 3.573 1.00 85.31 104 THR A N 1
ATOM 820 C CA . THR A 1 104 ? 2.840 6.134 3.717 1.00 85.31 104 THR A CA 1
ATOM 821 C C . THR A 1 104 ? 1.717 5.198 4.145 1.00 85.31 104 THR A C 1
ATOM 823 O O . THR A 1 104 ? 1.015 5.483 5.113 1.00 85.31 104 THR A O 1
ATOM 826 N N . PHE A 1 105 ? 1.551 4.071 3.454 1.00 85.25 105 PHE A N 1
ATOM 827 C CA . PHE A 1 105 ? 0.489 3.126 3.782 1.00 85.25 105 PHE A CA 1
ATOM 828 C C . PHE A 1 105 ? 0.743 2.390 5.100 1.00 85.25 105 PHE A C 1
ATOM 830 O O . PHE A 1 105 ? -0.220 2.106 5.806 1.00 85.25 105 PHE A O 1
ATOM 837 N N . GLY A 1 106 ? 2.007 2.160 5.474 1.00 83.00 106 GLY A N 1
ATOM 838 C CA . GLY A 1 106 ? 2.364 1.642 6.796 1.00 83.00 106 GLY A CA 1
ATOM 839 C C . GLY A 1 106 ? 1.973 2.590 7.936 1.00 83.00 106 GLY A C 1
ATOM 840 O O . GLY A 1 106 ? 1.352 2.158 8.904 1.00 83.00 106 GLY A O 1
ATOM 841 N N . VAL A 1 107 ? 2.235 3.896 7.790 1.00 85.81 107 VAL A N 1
ATOM 842 C CA . VAL A 1 107 ? 1.793 4.916 8.762 1.00 85.81 107 VAL A CA 1
ATOM 843 C C . VAL A 1 107 ? 0.268 4.946 8.867 1.00 85.81 107 VAL A C 1
ATOM 845 O O . VAL A 1 107 ? -0.270 4.930 9.973 1.00 85.81 107 VAL A O 1
ATOM 848 N N . ILE A 1 108 ? -0.437 4.966 7.728 1.00 87.06 108 ILE A N 1
ATOM 849 C CA . ILE A 1 108 ? -1.908 5.000 7.702 1.00 87.06 108 ILE A CA 1
ATOM 850 C C . ILE A 1 108 ? -2.490 3.774 8.405 1.00 87.06 108 ILE A C 1
ATOM 852 O O . ILE A 1 108 ? -3.410 3.896 9.208 1.00 87.06 108 ILE A O 1
ATOM 856 N N . GLU A 1 109 ? -1.951 2.594 8.128 1.00 85.00 109 GLU A N 1
ATOM 857 C CA . GLU A 1 109 ? -2.374 1.367 8.784 1.00 85.00 109 GLU A CA 1
ATOM 858 C C . GLU A 1 109 ? -2.150 1.404 10.298 1.00 85.00 109 GLU A C 1
ATOM 860 O O . GLU A 1 109 ? -3.072 1.105 11.059 1.00 85.00 109 GLU A O 1
ATOM 865 N N . ALA A 1 110 ? -0.936 1.746 10.740 1.00 83.88 110 ALA A N 1
ATOM 866 C CA . ALA A 1 110 ? -0.609 1.820 12.159 1.00 83.88 110 ALA A CA 1
ATOM 867 C C . ALA A 1 110 ? -1.549 2.798 12.879 1.00 83.88 110 ALA A C 1
ATOM 869 O O . ALA A 1 110 ? -2.096 2.465 13.929 1.00 83.88 110 ALA A O 1
ATOM 870 N N . TYR A 1 111 ? -1.825 3.945 12.254 1.00 87.00 111 TYR A N 1
ATOM 871 C CA . TYR A 1 111 ? -2.760 4.940 12.764 1.00 87.00 111 TYR A CA 1
ATOM 872 C C . TYR A 1 111 ? -4.201 4.414 12.858 1.00 87.00 111 TYR A C 1
ATOM 874 O O . TYR A 1 111 ? -4.830 4.545 13.905 1.00 87.00 111 TYR A O 1
ATOM 882 N N . ILE A 1 112 ? -4.720 3.777 11.800 1.00 87.12 112 ILE A N 1
ATOM 883 C CA . ILE A 1 112 ? -6.090 3.228 11.764 1.00 87.12 112 ILE A CA 1
ATOM 884 C C . ILE A 1 112 ? -6.319 2.201 12.877 1.00 87.12 112 ILE A C 1
ATOM 886 O O . ILE A 1 112 ? -7.404 2.154 13.454 1.00 87.12 112 ILE A O 1
ATOM 890 N N . PHE A 1 113 ? -5.309 1.389 13.188 1.00 84.94 113 PHE A N 1
ATOM 891 C CA . PHE A 1 113 ? -5.397 0.367 14.233 1.00 84.94 113 PHE A CA 1
ATOM 892 C C . PHE A 1 113 ? -4.902 0.839 15.609 1.00 84.94 113 PHE A C 1
ATOM 894 O O . PHE A 1 113 ? -4.675 0.011 16.487 1.00 84.94 113 PHE A O 1
ATOM 901 N N . GLY A 1 114 ? -4.739 2.150 15.817 1.00 83.25 114 GLY A N 1
ATOM 902 C CA . GLY A 1 114 ? -4.409 2.729 17.123 1.00 83.25 114 GLY A CA 1
ATOM 903 C C . GLY A 1 114 ? -2.976 2.486 17.609 1.00 83.25 114 GLY A C 1
ATOM 904 O O . GLY A 1 114 ? -2.696 2.686 18.786 1.00 83.25 114 GLY A O 1
ATOM 905 N N . ARG A 1 115 ? -2.061 2.067 16.726 1.00 84.88 115 ARG A N 1
ATOM 906 C CA . ARG A 1 115 ? -0.621 1.910 17.005 1.00 84.88 115 ARG A CA 1
ATOM 907 C C . ARG A 1 115 ? 0.104 3.232 16.739 1.00 84.88 115 ARG A C 1
ATOM 909 O O . ARG A 1 115 ? 0.882 3.342 15.791 1.00 84.88 115 ARG A O 1
ATOM 916 N N . TYR A 1 116 ? -0.214 4.261 17.518 1.00 86.62 116 TYR A N 1
ATOM 917 C CA . TYR A 1 116 ? 0.208 5.636 17.230 1.00 86.62 116 TYR A CA 1
ATOM 918 C C . TYR A 1 116 ? 1.716 5.855 17.368 1.00 86.62 116 TYR A C 1
ATOM 920 O O . TYR A 1 116 ? 2.294 6.576 16.559 1.00 86.62 116 TYR A O 1
ATOM 928 N N . GLU A 1 117 ? 2.361 5.208 18.336 1.00 84.50 117 GLU A N 1
ATOM 929 C CA . GLU A 1 117 ? 3.810 5.272 18.542 1.00 84.50 117 GLU A CA 1
ATOM 930 C C . GLU A 1 117 ? 4.545 4.713 17.319 1.00 84.50 117 GLU A C 1
ATOM 932 O O . GLU A 1 117 ? 5.390 5.388 16.734 1.00 84.50 117 GLU A O 1
ATOM 937 N N . LEU A 1 118 ? 4.122 3.535 16.848 1.00 79.25 118 LEU A N 1
ATOM 938 C CA . LEU A 1 118 ? 4.641 2.928 15.622 1.00 79.25 118 LEU A CA 1
ATOM 939 C C . LEU A 1 118 ? 4.381 3.821 14.400 1.00 79.25 118 LEU A C 1
ATOM 941 O O . LEU A 1 118 ? 5.261 4.002 13.561 1.00 79.25 118 LEU A O 1
ATOM 945 N N . ALA A 1 119 ? 3.189 4.416 14.297 1.00 82.19 119 ALA A N 1
ATOM 946 C CA . ALA A 1 119 ? 2.870 5.341 13.211 1.00 82.19 119 ALA A CA 1
ATOM 947 C C . ALA A 1 119 ? 3.809 6.562 13.206 1.00 82.19 119 ALA A C 1
ATOM 949 O O . ALA A 1 119 ? 4.253 6.988 12.138 1.00 82.19 119 ALA A O 1
ATOM 950 N N . ALA A 1 120 ? 4.145 7.101 14.382 1.00 85.25 120 ALA A N 1
ATOM 951 C CA . ALA A 1 120 ? 5.077 8.214 14.527 1.00 85.25 120 ALA A CA 1
ATOM 952 C C . ALA A 1 120 ? 6.512 7.817 14.143 1.00 85.25 120 ALA A C 1
ATOM 954 O O . ALA A 1 120 ? 7.147 8.523 13.358 1.00 85.25 120 ALA A O 1
ATOM 955 N N . GLU A 1 121 ? 7.003 6.669 14.616 1.00 81.06 121 GLU A N 1
ATOM 956 C CA . GLU A 1 121 ? 8.324 6.136 14.249 1.00 81.06 121 GLU A CA 1
ATOM 957 C C . GLU A 1 121 ? 8.454 5.929 12.733 1.00 81.06 121 GLU A C 1
ATOM 959 O O . GLU A 1 121 ? 9.424 6.369 12.107 1.00 81.06 121 GLU A O 1
ATOM 964 N N . MET A 1 122 ? 7.438 5.323 12.109 1.00 77.62 122 MET A N 1
ATOM 965 C CA . MET A 1 122 ? 7.401 5.119 10.660 1.00 77.62 122 MET A CA 1
ATOM 966 C C . MET A 1 122 ? 7.359 6.443 9.887 1.00 77.62 122 MET A C 1
ATOM 968 O O . MET A 1 122 ? 7.984 6.554 8.829 1.00 77.62 122 MET A O 1
ATOM 972 N N . ALA A 1 123 ? 6.657 7.458 10.400 1.00 83.19 123 ALA A N 1
ATOM 973 C CA . ALA A 1 123 ? 6.593 8.779 9.781 1.00 83.19 123 ALA A CA 1
ATOM 974 C C . ALA A 1 123 ? 7.944 9.514 9.834 1.00 83.19 123 ALA A C 1
ATOM 976 O O . ALA A 1 123 ? 8.341 10.131 8.844 1.00 83.19 123 ALA A O 1
ATOM 977 N N . ILE A 1 124 ? 8.682 9.402 10.943 1.00 83.25 124 ILE A N 1
ATOM 978 C CA . ILE A 1 124 ? 10.035 9.965 11.072 1.00 83.25 124 ILE A CA 1
ATOM 979 C C . ILE A 1 124 ? 10.985 9.277 10.087 1.00 83.25 124 ILE A C 1
ATOM 981 O O . ILE A 1 124 ? 11.635 9.947 9.283 1.00 83.25 124 ILE A O 1
ATOM 985 N N . LYS A 1 125 ? 10.993 7.938 10.066 1.00 73.94 125 LYS A N 1
ATOM 986 C CA . LYS A 1 125 ? 11.829 7.151 9.146 1.00 73.94 125 LYS A CA 1
ATOM 987 C C . LYS A 1 125 ? 11.536 7.480 7.680 1.00 73.94 125 LYS A C 1
ATOM 989 O O . LYS A 1 125 ? 12.448 7.578 6.861 1.00 73.94 125 LYS A O 1
ATOM 994 N N . ARG A 1 126 ? 10.264 7.706 7.339 1.00 76.75 126 ARG A N 1
ATOM 995 C CA . ARG A 1 126 ? 9.856 8.173 6.007 1.00 76.75 126 ARG A CA 1
ATOM 996 C C . ARG A 1 126 ? 10.498 9.515 5.659 1.00 76.75 126 ARG A C 1
ATOM 998 O O . ARG A 1 126 ? 11.039 9.656 4.566 1.00 76.75 126 ARG A O 1
ATOM 1005 N N . GLN A 1 127 ? 10.449 10.482 6.574 1.00 79.31 127 GLN A N 1
ATOM 1006 C CA . GLN A 1 127 ? 11.000 11.818 6.350 1.00 79.31 127 GLN A CA 1
ATOM 1007 C C . GLN A 1 127 ? 12.515 11.778 6.094 1.00 79.31 127 GLN A C 1
ATOM 1009 O O . GLN A 1 127 ? 13.026 12.528 5.262 1.00 79.31 127 GLN A O 1
ATOM 1014 N N . GLU A 1 128 ? 13.241 10.900 6.786 1.00 78.31 128 GLU A N 1
ATOM 1015 C CA . GLU A 1 128 ? 14.676 10.693 6.567 1.00 78.31 128 GLU A CA 1
ATOM 1016 C C . GLU A 1 128 ? 14.968 10.155 5.163 1.00 78.31 128 GLU A C 1
ATOM 1018 O O . GLU A 1 128 ? 15.846 10.676 4.467 1.00 78.31 128 GLU A O 1
ATOM 1023 N N . VAL A 1 129 ? 14.193 9.165 4.705 1.00 71.88 129 VAL A N 1
ATOM 1024 C CA . VAL A 1 129 ? 14.344 8.622 3.349 1.00 71.88 129 VAL A CA 1
ATOM 1025 C C . VAL A 1 129 ? 13.976 9.656 2.285 1.00 71.88 129 VAL A C 1
ATOM 1027 O O . VAL A 1 129 ? 14.699 9.794 1.299 1.00 71.88 129 VAL A O 1
ATOM 1030 N N . GLU A 1 130 ? 12.901 10.421 2.476 1.00 71.88 130 GLU A N 1
ATOM 1031 C CA . GLU A 1 130 ? 12.494 11.483 1.546 1.00 71.88 130 GLU A CA 1
ATOM 1032 C C . GLU A 1 130 ? 13.569 12.571 1.416 1.00 71.88 130 GLU A C 1
ATOM 1034 O O . GLU A 1 130 ? 13.900 12.976 0.301 1.00 71.88 130 GLU A O 1
ATOM 1039 N N . LYS A 1 131 ? 14.176 13.003 2.529 1.00 75.44 131 LYS A N 1
ATOM 1040 C CA . LYS A 1 131 ? 15.284 13.974 2.513 1.00 75.44 131 LYS A CA 1
ATOM 1041 C C . LYS A 1 131 ? 16.489 13.453 1.730 1.00 75.44 131 LYS A C 1
ATOM 1043 O O . LYS A 1 131 ? 17.052 14.184 0.911 1.00 75.44 131 LYS A O 1
ATOM 1048 N N . LYS A 1 132 ? 16.868 12.192 1.956 1.00 70.62 132 LYS A N 1
ATOM 1049 C CA . LYS A 1 132 ? 17.967 11.543 1.230 1.00 70.62 132 LYS A CA 1
ATOM 1050 C C . LYS A 1 132 ? 17.673 11.470 -0.273 1.00 70.62 132 LYS A C 1
ATOM 1052 O O . LYS A 1 132 ? 18.470 11.948 -1.074 1.00 70.62 132 LYS A O 1
ATOM 1057 N N . THR A 1 133 ? 16.481 10.992 -0.623 1.00 67.62 133 THR A N 1
ATOM 1058 C CA . THR A 1 133 ? 15.975 10.911 -2.002 1.00 67.62 133 THR A CA 1
ATOM 1059 C C . THR A 1 133 ? 16.038 12.257 -2.714 1.00 67.62 133 THR A C 1
ATOM 1061 O O . THR A 1 133 ? 16.551 12.362 -3.823 1.00 67.62 133 THR A O 1
ATOM 1064 N N . PHE A 1 134 ? 15.487 13.301 -2.090 1.00 69.00 134 PHE A N 1
ATOM 1065 C CA . PHE A 1 134 ? 15.407 14.628 -2.692 1.00 69.00 134 PHE A CA 1
ATOM 1066 C C . PHE A 1 134 ? 16.803 15.192 -2.970 1.00 69.00 134 PHE A C 1
ATOM 1068 O O . PHE A 1 134 ? 17.038 15.785 -4.023 1.00 69.00 134 PHE A O 1
ATOM 1075 N N . THR A 1 135 ? 17.741 14.948 -2.054 1.00 70.75 135 THR A N 1
ATOM 1076 C CA . THR A 1 135 ? 19.145 15.334 -2.212 1.00 70.75 135 THR A CA 1
ATOM 1077 C C . THR A 1 135 ? 19.788 14.601 -3.393 1.00 70.75 135 THR A C 1
ATOM 1079 O O . THR A 1 135 ? 20.368 15.244 -4.262 1.00 70.75 135 THR A O 1
ATOM 1082 N N . GLU A 1 136 ? 19.630 13.278 -3.477 1.00 67.19 136 GLU A N 1
ATOM 1083 C CA . GLU A 1 136 ? 20.193 12.449 -4.555 1.00 67.19 136 GLU A CA 1
ATOM 1084 C C . GLU A 1 136 ? 19.607 12.801 -5.933 1.00 67.19 136 GLU A C 1
ATOM 1086 O O . GLU A 1 136 ? 20.349 12.918 -6.909 1.00 67.19 136 GLU A O 1
ATOM 1091 N N . ILE A 1 137 ? 18.295 13.052 -6.015 1.00 65.94 137 ILE A N 1
ATOM 1092 C CA . ILE A 1 137 ? 17.643 13.531 -7.241 1.00 65.94 137 ILE A CA 1
ATOM 1093 C C . ILE A 1 137 ? 18.227 14.885 -7.648 1.00 65.94 137 ILE A C 1
ATOM 1095 O O . ILE A 1 137 ? 18.637 15.052 -8.794 1.00 65.94 137 ILE A O 1
ATOM 1099 N N . THR A 1 138 ? 18.296 15.845 -6.723 1.00 68.19 138 THR A N 1
ATOM 1100 C CA . THR A 1 138 ? 18.788 17.201 -7.015 1.00 68.19 138 THR A CA 1
ATOM 1101 C C . THR A 1 138 ? 20.232 17.175 -7.520 1.00 68.19 138 THR A C 1
ATOM 1103 O O . THR A 1 138 ? 20.536 17.829 -8.516 1.00 68.19 138 THR A O 1
ATOM 1106 N N . LEU A 1 139 ? 21.098 16.371 -6.896 1.00 66.75 139 LEU A N 1
ATOM 1107 C CA . LEU A 1 139 ? 22.481 16.171 -7.338 1.00 66.75 139 LEU A CA 1
ATOM 1108 C C . LEU A 1 139 ? 22.544 15.549 -8.740 1.00 66.75 139 LEU A C 1
ATOM 1110 O O . LEU A 1 139 ? 23.208 16.094 -9.612 1.00 66.75 139 LEU A O 1
ATOM 1114 N N . SER A 1 140 ? 21.769 14.491 -9.006 1.00 68.69 140 SER A N 1
ATOM 1115 C CA . SER A 1 140 ? 21.724 13.878 -10.341 1.00 68.69 140 SER A CA 1
ATOM 1116 C C . SER A 1 140 ? 21.229 14.834 -11.431 1.00 68.69 140 SER A C 1
ATOM 1118 O O . SER A 1 140 ? 21.628 14.680 -12.586 1.00 68.69 140 SER A O 1
ATOM 1120 N N . TRP A 1 141 ? 20.321 15.761 -11.118 1.00 63.97 141 TRP A N 1
ATOM 1121 C CA . TRP A 1 141 ? 19.875 16.773 -12.077 1.00 63.97 141 TRP A CA 1
ATOM 1122 C C . TRP A 1 141 ? 20.957 17.820 -12.331 1.00 63.97 141 TRP A C 1
ATOM 1124 O O . TRP A 1 141 ? 21.154 18.200 -13.482 1.00 63.97 141 TRP A O 1
ATOM 1134 N N . LEU A 1 142 ? 21.673 18.249 -11.289 1.00 67.81 142 LEU A N 1
ATOM 1135 C CA . LEU A 1 142 ? 22.803 19.172 -11.417 1.00 67.81 142 LEU A CA 1
ATOM 1136 C C . LEU A 1 142 ? 23.938 18.567 -12.256 1.00 67.81 142 LEU A C 1
ATOM 1138 O O . LEU A 1 142 ? 24.432 19.239 -13.154 1.00 67.81 142 LEU A O 1
ATOM 1142 N N . ASP A 1 143 ? 24.263 17.288 -12.056 1.00 70.00 143 ASP A N 1
ATOM 1143 C CA . ASP A 1 143 ? 25.287 16.572 -12.834 1.00 70.00 143 ASP A CA 1
ATOM 1144 C C . ASP A 1 143 ? 24.925 16.404 -14.320 1.00 70.00 143 ASP A C 1
ATOM 1146 O O . ASP A 1 143 ? 25.799 16.199 -15.152 1.00 70.00 143 ASP A O 1
ATOM 1150 N N . ARG A 1 144 ? 23.635 16.462 -14.677 1.00 68.75 144 ARG A N 1
ATOM 1151 C CA . ARG A 1 144 ? 23.181 16.430 -16.082 1.00 68.75 144 ARG A CA 1
ATOM 1152 C C . ARG A 1 144 ? 23.179 17.807 -16.746 1.00 68.75 144 ARG A C 1
ATOM 1154 O O . ARG A 1 144 ? 22.979 17.883 -17.957 1.00 68.75 144 ARG A O 1
ATOM 1161 N N . LEU A 1 145 ? 23.298 18.873 -15.957 1.00 65.94 145 LEU A N 1
ATOM 1162 C CA . LEU A 1 145 ? 23.275 20.261 -16.418 1.00 65.94 145 LEU A CA 1
ATOM 1163 C C . LEU A 1 145 ? 24.682 20.868 -16.556 1.00 65.94 145 LEU A C 1
ATOM 1165 O O . LEU A 1 145 ? 24.803 21.924 -17.177 1.00 65.94 145 LEU A O 1
ATOM 1169 N N . LEU A 1 146 ? 25.706 20.224 -15.986 1.00 59.69 146 LEU A N 1
ATOM 1170 C CA . LEU A 1 146 ? 27.128 20.582 -16.079 1.00 59.69 146 LEU A CA 1
ATOM 1171 C C . LEU A 1 146 ? 27.851 19.701 -17.106 1.00 59.69 146 LEU A C 1
ATOM 1173 O O . LEU A 1 146 ? 28.775 20.234 -17.759 1.00 59.69 146 LEU A O 1
#

Foldseek 3Di:
DPQVVVVNVQVVLLVLLVVLVCCQVVPHDLVVSLVSLVVSLVVCVVVVVVLSNLLSVLVNLLSVCVVPVVVPPPPPPPPPVSLVVQCVVCVVVVVLVSNLSSLVSQLVSCVVVVVNVSSVVSVVVNVVSVVVSVVVVVVVVVVVVD

Organism: NCBI:txid49249

Sequence (146 aa):
KVGMQTGGIDIAMLNVYLYLANSFTSGRRLVELRKELDSFGKQMVEYNQMIPNKLTLVIRRVVSNLVNPKDSLSLITDQDKGQEDLLEQAIKSNNYTFICHICTFGVIEAYIFGRYELAAEMAIKRQEVEKKTFTEITLSWLDRLL

Radius of gyration: 16.67 Å; chains: 1; bounding box: 44×35×45 Å